Protein AF-A0A7S2MGX5-F1 (afdb_monomer_lite)

pLDDT: mean 75.33, std 19.99, range [26.09, 95.69]

Secondary structure (DSSP, 8-state):
-------HHHHHH-TTPPPEEHHHHHHHHHT--GGGTTTTTSEEEEEE-SSSSS-TT--EEP-TT--SSS-HHHHHSS---EEEEEESSEEEEEEEEEEEE-TTTHHHH--SEEEEEETTEEEEEE----SS--B---EE-------BSEEEEE-SS---EEEEEEEEEEEE-

Structure (mmCIF, N/CA/C/O backbone):
data_AF-A0A7S2MGX5-F1
#
_entry.id   AF-A0A7S2MGX5-F1
#
loop_
_atom_site.group_PDB
_atom_site.id
_atom_site.type_symbol
_atom_site.label_atom_id
_atom_site.label_alt_id
_atom_site.label_comp_id
_atom_site.label_asym_id
_atom_site.label_entity_id
_atom_site.label_seq_id
_atom_site.pdbx_PDB_ins_code
_atom_site.Cartn_x
_atom_site.Cartn_y
_atom_site.Cartn_z
_atom_site.occupancy
_atom_site.B_iso_or_equiv
_atom_site.auth_seq_id
_atom_site.auth_comp_id
_atom_site.auth_asym_id
_atom_site.auth_atom_id
_atom_site.pdbx_PDB_model_num
ATOM 1 N N . MET A 1 1 ? -15.499 -21.210 38.217 1.00 35.12 1 MET A N 1
ATOM 2 C CA . MET A 1 1 ? -15.704 -20.448 36.967 1.00 35.12 1 MET A CA 1
ATOM 3 C C . MET A 1 1 ? -14.587 -19.417 36.897 1.00 35.12 1 MET A C 1
ATOM 5 O O . MET A 1 1 ? -14.574 -18.511 37.717 1.00 35.12 1 MET A O 1
ATOM 9 N N . LEU A 1 2 ? -13.570 -19.640 36.056 1.00 26.09 2 LEU A N 1
ATOM 10 C CA . LEU A 1 2 ? -12.426 -18.729 35.947 1.00 26.09 2 LEU A CA 1
ATOM 11 C C . LEU A 1 2 ? -12.864 -17.497 35.151 1.00 26.09 2 LEU A C 1
ATOM 13 O O . LEU A 1 2 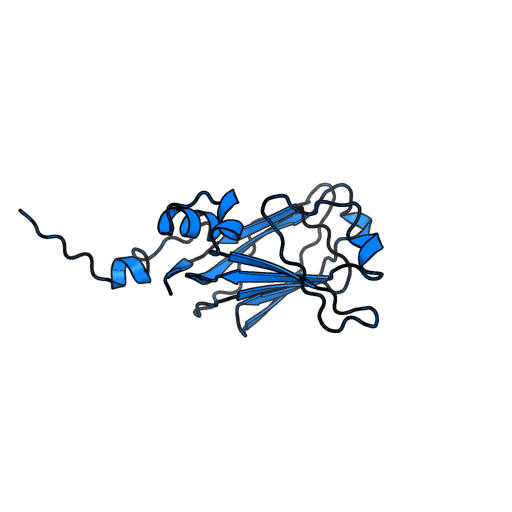? -13.103 -17.590 33.949 1.00 26.09 2 LEU A O 1
ATOM 17 N N . VAL A 1 3 ? -12.991 -16.359 35.828 1.00 30.75 3 VAL A N 1
ATOM 18 C CA . VAL A 1 3 ? -13.161 -15.061 35.173 1.00 30.75 3 VAL A CA 1
ATOM 19 C C . VAL A 1 3 ? -11.820 -14.720 34.527 1.00 30.75 3 VAL A C 1
ATOM 21 O O . VAL A 1 3 ? -10.872 -14.340 35.212 1.00 30.75 3 VAL A O 1
ATOM 24 N N . LYS A 1 4 ? -11.705 -14.931 33.212 1.00 30.80 4 LYS A N 1
ATOM 25 C CA . LYS A 1 4 ? -10.558 -14.447 32.438 1.00 30.80 4 LYS A CA 1
ATOM 26 C C . LYS A 1 4 ? -10.734 -12.945 32.234 1.00 30.80 4 LYS A C 1
ATOM 28 O O . LYS A 1 4 ? -11.590 -12.519 31.465 1.00 30.80 4 LYS A O 1
ATOM 33 N N . TYR A 1 5 ? -9.939 -12.154 32.947 1.00 37.06 5 TYR A N 1
ATOM 34 C CA . TYR A 1 5 ? -9.761 -10.738 32.649 1.00 37.06 5 TYR A CA 1
ATOM 35 C C . TYR A 1 5 ? -8.931 -10.631 31.369 1.00 37.06 5 TYR A C 1
ATOM 37 O O . TYR A 1 5 ? -7.722 -10.845 31.390 1.00 37.06 5 TYR A O 1
ATOM 45 N N . TYR A 1 6 ? -9.582 -10.333 30.247 1.00 38.62 6 TYR A N 1
ATOM 46 C CA . TYR A 1 6 ? -8.880 -9.898 29.046 1.00 38.62 6 TYR A CA 1
ATOM 47 C C . TYR A 1 6 ? -8.542 -8.426 29.251 1.00 38.62 6 TYR A C 1
ATOM 49 O O . TYR A 1 6 ? -9.394 -7.553 29.082 1.00 38.62 6 TYR A O 1
ATOM 57 N N . GLY A 1 7 ? -7.325 -8.161 29.725 1.00 37.16 7 GLY A N 1
ATOM 58 C CA . GLY A 1 7 ? -6.818 -6.800 29.817 1.00 37.16 7 GLY A CA 1
ATOM 59 C C . GLY A 1 7 ? -6.891 -6.143 28.440 1.00 37.16 7 GLY A C 1
ATOM 60 O O . GLY A 1 7 ? -6.584 -6.770 27.428 1.00 37.16 7 GLY A O 1
ATOM 61 N N . LEU A 1 8 ? -7.288 -4.873 28.399 1.00 39.25 8 LEU A N 1
ATOM 62 C CA . LEU A 1 8 ? -7.272 -4.050 27.184 1.00 39.25 8 LEU A CA 1
ATOM 63 C C . LEU A 1 8 ? -5.904 -4.098 26.472 1.00 39.25 8 LEU A C 1
ATOM 65 O O . LEU A 1 8 ? -5.839 -4.005 25.252 1.00 39.25 8 LEU A O 1
ATOM 69 N N . GLU A 1 9 ? -4.821 -4.339 27.213 1.00 40.31 9 GLU A N 1
ATOM 70 C CA . GLU A 1 9 ? -3.470 -4.556 26.686 1.00 40.31 9 GLU A CA 1
ATOM 71 C C . GLU A 1 9 ? -3.359 -5.772 25.749 1.00 40.31 9 GLU A C 1
ATOM 73 O O . GLU A 1 9 ? -2.665 -5.698 24.738 1.00 40.31 9 GLU A O 1
ATOM 78 N N . THR A 1 10 ? -4.088 -6.863 26.000 1.00 43.50 10 THR A N 1
ATOM 79 C CA . THR A 1 10 ? -4.092 -8.052 25.127 1.00 43.50 10 THR A CA 1
ATOM 80 C C . THR A 1 10 ? -4.749 -7.753 23.772 1.00 43.50 10 THR A C 1
ATOM 82 O O . THR A 1 10 ? -4.353 -8.308 22.749 1.00 43.50 10 THR A O 1
ATOM 85 N N . PHE A 1 11 ? -5.711 -6.823 23.747 1.00 41.91 11 PHE A N 1
ATOM 86 C CA . PHE A 1 11 ? -6.368 -6.352 22.523 1.00 41.91 11 PHE A CA 1
ATOM 87 C C . PHE A 1 11 ? -5.592 -5.237 21.810 1.00 41.91 11 PHE A C 1
ATOM 89 O O . PHE A 1 11 ? -5.582 -5.202 20.582 1.00 41.91 11 PHE A O 1
ATOM 96 N N . MET A 1 12 ? -4.932 -4.343 22.554 1.00 42.22 12 MET A N 1
ATOM 97 C CA . MET A 1 12 ? -4.180 -3.224 21.976 1.00 42.22 12 MET A CA 1
ATOM 98 C C . MET A 1 12 ? -2.821 -3.643 21.410 1.00 42.22 12 MET A C 1
ATOM 100 O O . MET A 1 12 ? -2.388 -3.083 20.406 1.00 42.22 12 MET A O 1
ATOM 104 N N . TYR A 1 13 ? -2.153 -4.629 22.014 1.00 46.66 13 TYR A N 1
ATOM 105 C CA . TYR A 1 13 ? -0.804 -5.024 21.601 1.00 46.66 13 TYR A CA 1
ATOM 106 C C . TYR A 1 13 ? -0.745 -6.312 20.774 1.00 46.66 13 TYR A C 1
ATOM 108 O O . TYR A 1 13 ? 0.275 -6.544 20.123 1.00 46.66 13 TYR A O 1
ATOM 116 N N . GLY A 1 14 ? -1.822 -7.114 20.753 1.00 41.78 14 GLY A N 1
ATOM 117 C CA . GLY A 1 14 ? -1.804 -8.486 20.240 1.00 41.78 14 GLY A CA 1
ATOM 118 C C . GLY A 1 14 ? -0.846 -9.360 21.057 1.00 41.78 14 GLY A C 1
ATOM 119 O O . GLY A 1 14 ? 0.250 -8.926 21.395 1.00 41.78 14 GLY A O 1
ATOM 120 N N . ASP A 1 15 ? -1.248 -10.584 21.406 1.00 44.06 15 ASP A N 1
ATOM 121 C CA . ASP A 1 15 ? -0.422 -11.564 22.135 1.00 44.06 15 ASP A CA 1
ATOM 122 C C . ASP A 1 15 ? 1.014 -11.618 21.602 1.00 44.06 15 ASP A C 1
ATOM 124 O O . ASP A 1 15 ? 1.265 -12.316 20.627 1.00 44.06 15 ASP A O 1
ATOM 128 N N . VAL A 1 16 ? 1.952 -10.865 22.191 1.00 53.34 16 VAL A N 1
ATOM 129 C CA . VAL A 1 16 ? 3.380 -10.881 21.822 1.00 53.34 16 VAL A CA 1
ATOM 130 C C . VAL A 1 16 ? 3.566 -10.946 20.281 1.00 53.34 16 VAL A C 1
ATOM 132 O O . VAL A 1 16 ? 4.361 -11.728 19.765 1.00 53.34 16 VAL A O 1
ATOM 135 N N . GLY A 1 17 ? 2.735 -10.170 19.561 1.00 53.69 17 GLY A N 1
ATOM 136 C CA . GLY A 1 17 ? 2.134 -10.553 18.273 1.00 53.69 17 GLY A CA 1
ATOM 137 C C . GLY A 1 17 ? 3.089 -11.083 17.210 1.00 53.69 17 GLY A C 1
ATOM 138 O O . GLY A 1 17 ? 4.023 -10.382 16.805 1.00 53.69 17 GLY A O 1
ATOM 139 N N . GLN A 1 18 ? 2.809 -12.292 16.709 1.00 62.41 18 GLN A N 1
ATOM 140 C CA . GLN A 1 18 ? 3.394 -12.762 15.455 1.00 62.41 18 GLN A CA 1
ATOM 141 C C . GLN A 1 18 ? 3.045 -11.768 14.340 1.00 62.41 18 GLN A C 1
ATOM 143 O O . GLN A 1 18 ? 1.897 -11.344 14.203 1.00 62.41 18 GLN A O 1
ATOM 148 N N . SER A 1 19 ? 4.064 -11.370 13.580 1.00 72.44 19 SER A N 1
ATOM 149 C CA . SER A 1 19 ? 3.911 -10.536 12.388 1.00 72.44 19 SER A CA 1
ATOM 150 C C . SER A 1 19 ? 3.000 -11.241 11.386 1.00 72.44 19 SER A C 1
ATOM 152 O O . SER A 1 19 ? 3.190 -12.430 11.123 1.00 72.44 19 SER A O 1
ATOM 154 N N . GLY A 1 20 ? 2.025 -10.528 10.828 1.00 85.81 20 GLY A N 1
ATOM 155 C CA . GLY A 1 20 ? 1.068 -11.089 9.874 1.00 85.81 20 GLY A CA 1
ATOM 156 C C . GLY A 1 20 ? 0.583 -10.051 8.873 1.00 85.81 20 GLY A C 1
ATOM 157 O O . GLY A 1 20 ? 0.968 -8.884 8.950 1.00 85.81 20 GLY A O 1
ATOM 158 N N . ASN A 1 21 ? -0.255 -10.469 7.925 1.00 90.88 21 ASN A N 1
ATOM 159 C CA . ASN A 1 21 ? -0.839 -9.556 6.948 1.00 90.88 21 ASN A CA 1
ATOM 160 C C . ASN A 1 21 ? -1.732 -8.522 7.660 1.00 90.88 21 ASN A C 1
ATOM 162 O O . ASN A 1 21 ? -2.744 -8.859 8.275 1.00 90.88 21 ASN A O 1
ATOM 166 N N . ILE A 1 22 ? -1.358 -7.246 7.570 1.00 93.19 22 ILE A N 1
ATOM 167 C CA . ILE A 1 22 ? -2.028 -6.127 8.242 1.00 93.19 22 ILE A CA 1
ATOM 168 C C . ILE A 1 22 ? -3.491 -6.007 7.807 1.00 93.19 22 ILE A C 1
ATOM 170 O O . ILE A 1 22 ? -4.355 -5.745 8.642 1.00 93.19 22 ILE A O 1
ATOM 174 N N . PHE A 1 23 ? -3.796 -6.211 6.524 1.00 91.12 23 PHE A N 1
ATOM 175 C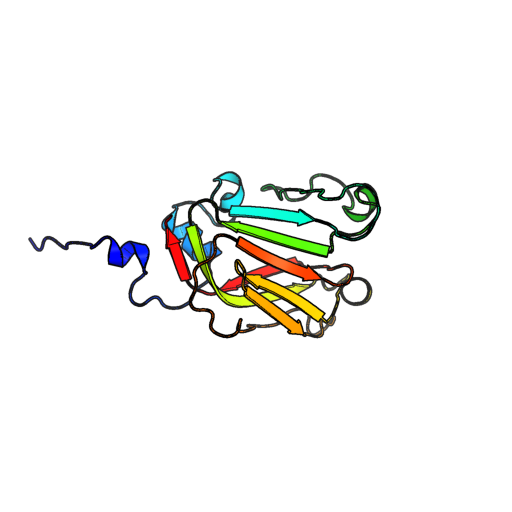 CA . PHE A 1 23 ? -5.167 -6.091 6.026 1.00 91.12 23 PHE A CA 1
ATOM 176 C C . PHE A 1 23 ? -6.045 -7.250 6.493 1.00 91.12 23 PHE A C 1
ATOM 178 O O . PHE A 1 23 ? -7.190 -7.024 6.875 1.00 91.12 23 PHE A O 1
ATOM 185 N N . GLU A 1 24 ? -5.507 -8.468 6.516 1.00 90.06 24 GLU A N 1
ATOM 186 C CA . GLU A 1 24 ? -6.190 -9.632 7.086 1.00 90.06 24 GLU A CA 1
ATOM 187 C C . GLU A 1 24 ? -6.455 -9.422 8.581 1.00 90.06 24 GLU A C 1
ATOM 189 O O . GLU A 1 24 ? -7.585 -9.566 9.044 1.00 90.06 24 GLU A O 1
ATOM 194 N N . ARG A 1 25 ? -5.457 -8.936 9.327 1.00 90.56 25 ARG A N 1
ATOM 195 C CA . ARG A 1 25 ? -5.619 -8.659 10.754 1.00 90.56 25 ARG A CA 1
ATOM 196 C C . ARG A 1 25 ? -6.667 -7.581 11.033 1.00 90.56 25 ARG A C 1
ATOM 198 O O . ARG A 1 25 ? -7.458 -7.718 11.962 1.00 90.56 25 ARG A O 1
ATOM 205 N N . ILE A 1 26 ? -6.704 -6.510 10.241 1.00 91.19 26 ILE A N 1
ATOM 206 C CA . ILE A 1 26 ? -7.748 -5.478 10.351 1.00 91.19 26 ILE A CA 1
ATOM 207 C C . ILE A 1 26 ? -9.128 -6.071 10.030 1.00 91.19 26 ILE A C 1
ATOM 209 O O . ILE A 1 26 ? -10.106 -5.729 10.698 1.00 91.19 26 ILE A O 1
ATOM 213 N N . ALA A 1 27 ? -9.224 -6.949 9.030 1.00 89.31 27 ALA A N 1
ATOM 214 C CA . ALA A 1 27 ? -10.465 -7.632 8.677 1.00 89.31 27 ALA A CA 1
ATOM 215 C C . ALA A 1 27 ? -11.002 -8.477 9.841 1.00 89.31 27 ALA A C 1
ATOM 217 O O . ALA A 1 27 ? -12.166 -8.336 10.215 1.00 89.31 27 ALA A O 1
ATOM 218 N N . GLU A 1 28 ? -10.138 -9.267 10.480 1.00 88.94 28 GLU A N 1
ATOM 219 C CA . GLU A 1 28 ? -10.474 -10.038 11.682 1.00 88.94 28 GLU A CA 1
ATOM 220 C C . GLU A 1 28 ? -10.954 -9.142 12.830 1.00 88.94 28 GLU A C 1
ATOM 222 O O . GLU A 1 28 ? -12.024 -9.372 13.390 1.00 88.94 28 GLU A O 1
ATOM 227 N N . LEU A 1 29 ? -10.180 -8.103 13.168 1.00 87.06 29 LEU A N 1
ATOM 228 C CA . LEU A 1 29 ? -10.471 -7.213 14.298 1.00 87.06 29 LEU A CA 1
ATOM 229 C C . LEU A 1 29 ? -11.764 -6.414 14.103 1.00 87.06 29 LEU A C 1
ATOM 231 O O . LEU A 1 29 ? -12.467 -6.130 15.070 1.00 87.06 29 LEU A O 1
ATOM 235 N N . SER A 1 30 ? -12.079 -6.045 12.861 1.00 88.25 30 SER A N 1
ATOM 236 C CA . SER A 1 30 ? -13.290 -5.287 12.531 1.00 88.25 30 SER A CA 1
ATOM 237 C C . SER A 1 30 ? -14.512 -6.162 12.242 1.00 88.25 30 SER A C 1
ATOM 239 O O . SER A 1 30 ? -15.621 -5.634 12.165 1.00 88.25 30 SER A O 1
ATOM 241 N N . GLY A 1 31 ? -14.334 -7.475 12.059 1.00 90.06 31 GLY A N 1
ATOM 242 C CA . GLY A 1 31 ? -15.390 -8.373 11.586 1.00 90.06 31 GLY A CA 1
ATOM 243 C C . GLY A 1 31 ? -15.848 -8.077 10.151 1.00 90.06 31 GLY A C 1
ATOM 244 O O . GLY A 1 31 ? -16.961 -8.439 9.768 1.00 90.06 31 GLY A O 1
ATOM 245 N N . VAL A 1 32 ? -15.022 -7.390 9.356 1.00 90.06 32 VAL A N 1
ATOM 246 C CA . VAL A 1 32 ? -15.322 -6.986 7.976 1.00 90.06 32 VAL A CA 1
ATOM 247 C C . VAL A 1 32 ? -14.397 -7.729 7.026 1.00 90.06 32 VAL A C 1
ATOM 249 O O . VAL A 1 32 ? -13.189 -7.708 7.206 1.00 90.06 32 VAL A O 1
ATOM 252 N N . ASN A 1 33 ? -14.936 -8.323 5.958 1.00 89.25 33 ASN A N 1
ATOM 253 C CA . ASN A 1 33 ? -14.114 -8.958 4.920 1.00 89.25 33 ASN A CA 1
ATOM 254 C C . ASN A 1 33 ? -13.040 -7.998 4.380 1.00 89.25 33 ASN A C 1
ATOM 256 O O . ASN A 1 33 ? -13.338 -6.835 4.103 1.00 89.25 33 ASN A O 1
ATOM 260 N N . GLN A 1 34 ? -11.830 -8.506 4.123 1.00 85.06 34 GLN A N 1
ATOM 261 C CA . GLN A 1 34 ? -10.694 -7.705 3.646 1.00 85.06 34 GLN A CA 1
ATOM 262 C C . GLN A 1 34 ? -11.030 -6.841 2.414 1.00 85.06 34 GLN A C 1
ATOM 264 O O . GLN A 1 34 ? -10.666 -5.668 2.349 1.00 85.06 34 GLN A O 1
ATOM 269 N N . SER A 1 35 ? -11.804 -7.379 1.467 1.00 85.69 35 SER A N 1
ATOM 270 C CA . SER A 1 35 ? -12.245 -6.662 0.260 1.00 85.69 35 SER A CA 1
ATOM 271 C C . SER A 1 35 ? -13.197 -5.488 0.526 1.00 85.69 35 SER A C 1
ATOM 273 O O . SER A 1 35 ? -13.389 -4.641 -0.341 1.00 85.69 35 SER A O 1
ATOM 275 N N . LYS A 1 36 ? -13.796 -5.413 1.719 1.00 87.44 36 LYS A N 1
ATOM 276 C CA . LYS A 1 36 ? -14.749 -4.371 2.131 1.00 87.44 36 LYS A CA 1
ATOM 277 C C . LYS A 1 36 ? -14.153 -3.344 3.094 1.00 87.44 36 LYS A C 1
ATOM 279 O O . LYS A 1 36 ? -14.866 -2.429 3.509 1.00 87.44 36 LYS A O 1
ATOM 284 N N . LEU A 1 37 ? -12.866 -3.447 3.435 1.00 86.75 37 LEU A N 1
ATOM 285 C CA . LEU A 1 37 ? -12.222 -2.548 4.400 1.00 86.75 37 LEU A CA 1
ATOM 286 C C . LEU A 1 37 ? -12.298 -1.071 3.993 1.00 86.75 37 LEU A C 1
ATOM 288 O O . LEU A 1 37 ? -12.455 -0.211 4.858 1.00 86.75 37 LEU A O 1
ATOM 292 N N . GLN A 1 38 ? -12.232 -0.773 2.693 1.00 85.50 38 GLN A N 1
ATOM 293 C CA . GLN A 1 38 ? -12.370 0.595 2.186 1.00 85.50 38 GLN A CA 1
ATOM 294 C C . GLN A 1 38 ? -13.786 1.142 2.412 1.00 85.50 38 GLN A C 1
ATOM 296 O O . GLN A 1 38 ? -13.961 2.209 2.992 1.00 85.50 38 GLN A O 1
ATOM 301 N N . THR A 1 39 ? -14.813 0.378 2.026 1.00 85.81 39 THR A N 1
ATOM 302 C CA . THR A 1 39 ? -16.223 0.778 2.192 1.00 85.81 39 THR A CA 1
ATOM 303 C C . THR A 1 39 ? -16.676 0.837 3.642 1.00 85.81 39 THR A C 1
ATOM 305 O O . THR A 1 39 ? -17.599 1.573 3.964 1.00 85.81 39 THR A O 1
ATOM 308 N N . ALA A 1 40 ? -16.039 0.064 4.522 1.00 86.31 40 ALA A N 1
ATOM 309 C CA . ALA A 1 40 ? -16.312 0.081 5.954 1.00 86.31 40 ALA A CA 1
ATOM 310 C C . ALA A 1 40 ? -15.526 1.172 6.699 1.00 86.31 40 ALA A C 1
ATOM 312 O O . ALA A 1 40 ? -15.483 1.161 7.934 1.00 86.31 40 ALA A O 1
ATOM 313 N N . GLU A 1 41 ? -14.870 2.076 5.962 1.00 89.12 41 GLU A N 1
ATOM 314 C CA . GLU A 1 41 ? -14.057 3.166 6.500 1.00 89.12 41 GLU A CA 1
ATOM 315 C C . GLU A 1 41 ? -12.984 2.663 7.479 1.00 89.12 41 GLU A C 1
ATOM 317 O O . GLU A 1 41 ? -12.694 3.299 8.489 1.00 89.12 41 GLU A O 1
ATOM 322 N N . ALA A 1 42 ? -12.414 1.481 7.226 1.00 88.81 42 ALA A N 1
ATOM 323 C CA . ALA A 1 42 ? -11.284 0.963 7.995 1.00 88.81 42 ALA A CA 1
ATOM 324 C C . ALA A 1 42 ? -9.952 1.438 7.401 1.00 88.81 42 ALA A C 1
ATOM 326 O O . ALA A 1 42 ? -9.011 1.728 8.145 1.00 88.81 42 ALA A O 1
ATOM 327 N N . VAL A 1 43 ? -9.894 1.564 6.072 1.00 88.88 43 VAL A N 1
ATOM 328 C CA . VAL A 1 43 ? -8.746 2.088 5.323 1.00 88.88 43 VAL A CA 1
ATOM 329 C C . VAL A 1 43 ? -9.209 3.039 4.221 1.00 88.88 43 VAL A C 1
ATOM 331 O O . VAL A 1 43 ? -10.325 2.927 3.720 1.00 88.88 43 VAL A O 1
ATOM 334 N N . ARG A 1 44 ? -8.338 3.955 3.805 1.00 86.69 44 ARG A N 1
ATOM 335 C CA . ARG A 1 44 ? -8.515 4.818 2.635 1.00 86.69 44 ARG A CA 1
ATOM 336 C C . ARG A 1 44 ? -7.236 4.776 1.808 1.00 86.69 44 ARG A C 1
ATOM 338 O O . ARG A 1 44 ? -6.177 5.118 2.324 1.00 86.69 44 ARG A O 1
ATOM 345 N N . ILE A 1 45 ? -7.337 4.360 0.549 1.00 83.06 45 ILE A N 1
ATOM 346 C CA . ILE A 1 45 ? -6.206 4.345 -0.388 1.00 83.06 45 ILE A CA 1
ATOM 347 C C . ILE A 1 45 ? -6.327 5.560 -1.295 1.00 83.06 45 ILE A C 1
ATOM 349 O O . ILE A 1 45 ? -7.388 5.769 -1.871 1.00 83.06 45 ILE A O 1
ATOM 353 N N . ILE A 1 46 ? -5.263 6.347 -1.390 1.00 79.81 46 ILE A N 1
ATOM 354 C CA . ILE A 1 46 ? -5.184 7.596 -2.142 1.00 79.81 46 ILE A CA 1
ATOM 355 C C . ILE A 1 46 ? -4.092 7.446 -3.197 1.00 79.81 46 ILE A C 1
ATOM 357 O O . ILE A 1 46 ? -2.970 7.058 -2.860 1.00 79.81 46 ILE A O 1
ATOM 361 N N . LEU A 1 47 ? -4.406 7.780 -4.447 1.00 73.56 47 LEU A N 1
ATOM 362 C CA . LEU A 1 47 ? -3.412 7.983 -5.502 1.00 73.56 47 LEU A CA 1
ATOM 363 C C . LEU A 1 47 ? -3.222 9.479 -5.756 1.00 73.56 47 LEU A C 1
ATOM 365 O O . LEU A 1 47 ? -4.198 10.230 -5.769 1.00 73.56 47 LEU A O 1
ATOM 369 N N . SER A 1 48 ? -1.975 9.904 -5.964 1.00 70.06 48 SER A N 1
ATOM 370 C CA . SER A 1 48 ? -1.644 11.285 -6.331 1.00 70.06 48 SER A CA 1
ATOM 371 C C . SER A 1 48 ? -0.436 11.362 -7.275 1.00 70.06 48 SER A C 1
ATOM 373 O O . SER A 1 48 ? 0.366 10.427 -7.377 1.00 70.06 48 SER A O 1
ATOM 375 N N . SER A 1 49 ? -0.317 12.477 -8.003 1.00 66.56 49 SER A N 1
ATOM 376 C CA . SER A 1 49 ? 0.825 12.796 -8.871 1.00 66.56 49 SER A CA 1
ATOM 377 C C . SER A 1 49 ? 1.514 14.068 -8.381 1.00 66.56 49 SER A C 1
ATOM 379 O O . SER A 1 49 ? 0.843 15.049 -8.066 1.00 66.56 49 SER A O 1
ATOM 381 N N . THR A 1 50 ? 2.848 14.071 -8.332 1.00 58.47 50 THR A N 1
ATOM 382 C CA . THR A 1 50 ? 3.647 15.271 -8.019 1.00 58.47 50 THR A CA 1
ATOM 383 C C . THR A 1 50 ? 4.210 15.980 -9.256 1.00 58.47 50 THR A C 1
ATOM 385 O O . THR A 1 50 ? 4.999 16.912 -9.110 1.00 58.47 50 THR A O 1
ATOM 388 N N . GLY A 1 51 ? 3.825 15.589 -10.479 1.00 43.84 51 GLY A N 1
ATOM 389 C CA . GLY A 1 51 ? 4.533 16.022 -11.689 1.00 43.84 51 GLY A CA 1
ATOM 390 C C . GLY A 1 51 ? 3.657 16.357 -12.890 1.00 43.84 51 GLY A C 1
ATOM 391 O O . GLY A 1 51 ? 3.632 15.589 -13.836 1.00 43.84 51 GLY A O 1
ATOM 392 N N . GLY A 1 52 ? 3.030 17.538 -12.903 1.00 35.78 52 GLY A N 1
ATOM 393 C CA . GLY A 1 52 ? 2.397 18.117 -14.099 1.00 35.78 52 GLY A CA 1
ATOM 394 C C . GLY A 1 52 ? 1.302 19.131 -13.751 1.00 35.78 52 GLY A C 1
ATOM 395 O O . GLY A 1 52 ? 0.237 18.769 -13.276 1.00 35.78 52 GLY A O 1
ATOM 396 N N . VAL A 1 53 ? 1.580 20.420 -13.932 1.00 41.31 53 VAL A N 1
ATOM 397 C CA . VAL A 1 53 ? 0.725 21.569 -13.559 1.00 41.31 53 VAL A CA 1
ATOM 398 C C . VAL A 1 53 ? -0.667 21.533 -14.244 1.00 41.31 53 VAL A C 1
ATOM 400 O O . VAL A 1 53 ? -0.695 21.233 -15.435 1.00 41.31 53 VAL A O 1
ATOM 403 N N . PRO A 1 54 ? -1.796 21.946 -13.602 1.00 47.31 54 PRO A N 1
ATOM 404 C CA . PRO A 1 54 ? -2.003 22.372 -12.217 1.00 47.31 54 PRO A CA 1
ATOM 405 C C . PRO A 1 54 ? -3.111 21.550 -11.521 1.00 47.31 54 PRO A C 1
ATOM 407 O O . PRO A 1 54 ? -4.283 21.921 -11.536 1.00 47.31 54 PRO A O 1
ATOM 410 N N . ALA A 1 55 ? -2.755 20.497 -10.801 1.00 39.72 55 ALA A N 1
ATOM 411 C CA . ALA A 1 55 ? -3.523 20.127 -9.616 1.00 39.72 55 ALA A CA 1
ATOM 412 C C . ALA A 1 55 ? -2.512 19.785 -8.521 1.00 39.72 55 ALA A C 1
ATOM 414 O O . ALA A 1 55 ? -2.001 18.671 -8.499 1.00 39.72 55 ALA A O 1
ATOM 415 N N . PRO A 1 56 ? -2.153 20.745 -7.646 1.00 46.53 56 PRO A N 1
ATOM 416 C CA . PRO A 1 56 ? -1.087 20.550 -6.666 1.00 46.53 56 PRO A CA 1
ATOM 417 C C . PRO A 1 56 ? -1.359 19.408 -5.682 1.00 46.53 56 PRO A C 1
ATOM 419 O O . PRO A 1 56 ? -0.412 18.956 -5.062 1.00 46.53 56 PRO A O 1
ATOM 422 N N . ASN A 1 57 ? -2.606 18.934 -5.562 1.00 49.88 57 ASN A N 1
ATOM 423 C CA . ASN A 1 57 ? -2.993 17.740 -4.810 1.00 49.88 57 ASN A CA 1
ATOM 424 C C . ASN A 1 57 ? -4.310 17.184 -5.387 1.00 49.88 57 ASN A C 1
ATOM 426 O O . ASN A 1 57 ? -5.386 17.496 -4.877 1.00 49.88 57 ASN A O 1
ATOM 430 N N . HIS A 1 58 ? -4.264 16.421 -6.484 1.00 47.72 58 HIS A N 1
ATOM 431 C CA . HIS A 1 58 ? -5.416 15.593 -6.856 1.00 47.72 58 HIS A CA 1
ATOM 432 C C . HIS A 1 58 ? -5.351 14.295 -6.044 1.00 47.72 58 HIS A C 1
ATOM 434 O O . HIS A 1 58 ? -4.415 13.513 -6.208 1.00 47.72 58 HIS A O 1
ATOM 440 N N . GLU A 1 59 ? -6.303 14.119 -5.127 1.00 53.34 59 GLU A N 1
ATOM 441 C CA . GLU A 1 59 ? -6.467 12.907 -4.325 1.00 53.34 59 GLU A CA 1
ATOM 442 C C . GLU A 1 59 ? -7.633 12.098 -4.898 1.00 53.34 59 GLU A C 1
ATOM 444 O O . GLU A 1 59 ? -8.787 12.508 -4.768 1.00 53.34 59 GLU A O 1
ATOM 449 N N . GLU A 1 60 ? -7.353 10.941 -5.496 1.00 54.84 60 GLU A N 1
ATOM 450 C CA . GLU A 1 60 ? -8.409 9.984 -5.836 1.00 54.84 60 GLU A CA 1
ATOM 451 C C . GLU A 1 60 ? -8.410 8.836 -4.829 1.00 54.84 60 GLU A C 1
ATOM 453 O O . GLU A 1 60 ? -7.387 8.186 -4.596 1.00 54.84 60 GLU A O 1
ATOM 458 N N . VAL A 1 61 ? -9.566 8.615 -4.197 1.00 54.88 61 VAL A N 1
ATOM 459 C CA . VAL A 1 61 ? -9.761 7.514 -3.255 1.00 54.88 61 VAL A CA 1
ATOM 460 C C . VAL A 1 61 ? -10.227 6.285 -4.022 1.00 54.88 61 VAL A C 1
ATOM 462 O O . VAL A 1 61 ? -11.310 6.306 -4.605 1.00 54.88 61 VAL A O 1
ATOM 465 N N . LEU A 1 62 ? -9.452 5.198 -3.978 1.00 55.25 62 LEU A N 1
ATOM 466 C CA . LEU A 1 62 ? -9.895 3.925 -4.549 1.00 55.25 62 LEU A CA 1
ATOM 467 C C . LEU A 1 62 ? -11.153 3.452 -3.808 1.00 55.25 62 LEU A C 1
ATOM 469 O O . LEU A 1 62 ? -11.149 3.341 -2.581 1.00 55.25 62 LEU A O 1
ATOM 473 N N . GLY A 1 63 ? -12.230 3.220 -4.560 1.00 47.47 63 GLY A N 1
ATOM 474 C CA . GLY A 1 63 ? -13.453 2.581 -4.084 1.00 47.47 63 GLY A CA 1
ATOM 475 C C . GLY A 1 63 ? -13.444 1.057 -4.299 1.00 47.47 63 GLY A C 1
ATOM 476 O O . GLY A 1 63 ? -12.558 0.526 -4.971 1.00 47.47 63 GLY A O 1
ATOM 477 N N . PRO A 1 64 ? -14.467 0.337 -3.796 1.00 39.44 64 PRO A N 1
ATOM 478 C CA . PRO A 1 64 ? -14.558 -1.133 -3.836 1.00 39.44 64 PRO A CA 1
ATOM 479 C C . PRO A 1 64 ? -14.531 -1.741 -5.243 1.00 39.44 64 PRO A C 1
ATOM 481 O O . PRO A 1 64 ? -14.205 -2.913 -5.402 1.00 39.44 64 PRO A O 1
ATOM 484 N N . THR A 1 65 ? -14.904 -0.975 -6.262 1.00 40.00 65 THR A N 1
ATOM 485 C CA . THR A 1 65 ? -14.983 -1.428 -7.650 1.00 40.00 65 THR A CA 1
ATOM 486 C C . THR A 1 65 ? -13.733 -1.128 -8.475 1.00 40.00 65 THR A C 1
ATOM 488 O O . THR A 1 65 ? -13.713 -1.453 -9.661 1.00 40.00 65 THR A O 1
ATOM 491 N N . GLY A 1 66 ? -12.689 -0.536 -7.882 1.00 48.69 66 GLY A N 1
ATOM 492 C CA . GLY A 1 66 ? -11.602 0.048 -8.668 1.00 48.69 66 GLY A CA 1
ATOM 493 C C . GLY A 1 66 ? -12.131 1.091 -9.664 1.00 48.69 66 GLY A C 1
ATOM 494 O O . GLY A 1 66 ? -13.312 1.444 -9.656 1.00 48.69 66 GLY A O 1
ATOM 495 N N . PHE A 1 67 ? -11.252 1.619 -10.511 1.00 44.53 67 PHE A N 1
ATOM 496 C CA . PHE A 1 67 ? -11.605 2.654 -11.486 1.00 44.53 67 PHE A CA 1
ATOM 497 C C . PHE A 1 67 ? -12.778 2.222 -12.369 1.00 44.53 67 PHE A C 1
ATOM 499 O O . PHE A 1 67 ? -12.709 1.204 -13.056 1.00 44.53 67 PHE A O 1
ATOM 506 N N . HIS A 1 68 ? -13.862 3.000 -12.349 1.00 40.94 68 HIS A N 1
ATOM 507 C CA . HIS A 1 68 ? -15.037 2.738 -13.180 1.00 40.94 68 HIS A CA 1
ATOM 508 C C . HIS A 1 68 ? -14.864 3.166 -14.640 1.00 40.94 68 HIS A C 1
ATOM 510 O O . HIS A 1 68 ? -15.642 2.716 -15.476 1.00 40.94 68 HIS A O 1
ATOM 516 N N . GLU A 1 69 ? -13.836 3.945 -14.992 1.00 39.28 69 GLU A N 1
ATOM 517 C CA . GLU A 1 69 ? -13.647 4.401 -16.370 1.00 39.28 69 GLU A CA 1
ATOM 518 C C . GLU A 1 69 ? -12.179 4.432 -16.823 1.00 39.28 69 GLU A C 1
ATOM 520 O O . GLU A 1 69 ? -11.237 4.479 -16.036 1.00 39.28 69 GLU A O 1
ATOM 525 N N . ARG A 1 70 ? -12.034 4.306 -18.146 1.00 43.31 70 ARG A N 1
ATOM 526 C CA . ARG A 1 70 ? -10.826 4.034 -18.934 1.00 43.31 70 ARG A CA 1
ATOM 527 C C . ARG A 1 70 ? -9.636 4.924 -18.568 1.00 43.31 70 ARG A C 1
ATOM 529 O O . ARG A 1 70 ? -9.738 6.140 -18.640 1.00 43.31 70 ARG A O 1
ATOM 536 N N . SER A 1 71 ? -8.494 4.275 -18.332 1.00 46.53 71 SER A N 1
ATOM 537 C CA . SER A 1 71 ? -7.145 4.850 -18.320 1.00 46.53 71 SER A CA 1
ATOM 538 C C . SER A 1 71 ? -7.011 6.126 -17.486 1.00 46.53 71 SER A C 1
ATOM 540 O O . SER A 1 71 ? -7.060 7.228 -18.023 1.00 46.53 71 SER A O 1
ATOM 542 N N . LEU A 1 72 ? -6.713 5.961 -16.192 1.00 47.66 72 LEU A N 1
ATOM 543 C CA . LEU A 1 72 ? -6.072 6.975 -15.334 1.00 47.66 72 LEU A CA 1
ATOM 544 C C . LEU A 1 72 ? -5.043 7.845 -16.090 1.00 47.66 72 LEU A C 1
ATOM 546 O O . LEU A 1 72 ? -4.918 9.035 -15.863 1.00 47.66 72 LEU A O 1
ATOM 550 N N . GLU A 1 73 ? -4.330 7.260 -17.044 1.00 46.72 73 GLU A N 1
ATOM 551 C CA . GLU A 1 73 ? -3.356 7.926 -17.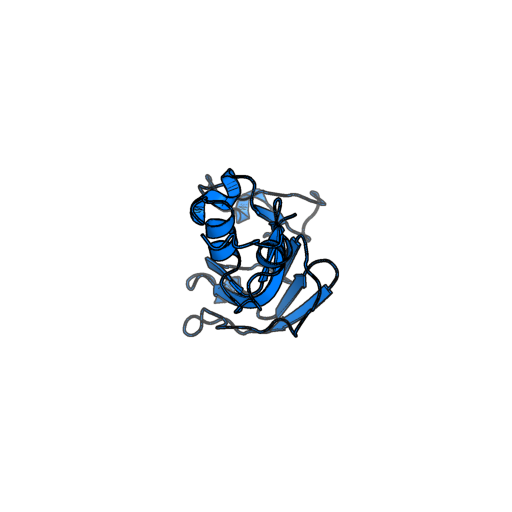914 1.00 46.72 73 GLU A CA 1
ATOM 552 C C . GLU A 1 73 ? -3.942 9.119 -18.700 1.00 46.72 73 GLU A C 1
ATOM 554 O O . GLU A 1 73 ? -3.273 10.135 -18.871 1.00 46.72 73 GLU A O 1
ATOM 559 N N . ASN A 1 74 ? -5.206 9.035 -19.133 1.00 43.50 74 ASN A N 1
ATOM 560 C CA . ASN A 1 74 ? -5.865 10.059 -19.950 1.00 43.50 74 ASN A CA 1
ATOM 561 C C . ASN A 1 74 ? -6.493 11.187 -19.121 1.00 43.50 74 ASN A C 1
ATOM 563 O O . ASN A 1 74 ? -6.590 12.311 -19.609 1.00 43.50 74 ASN A O 1
ATOM 567 N N . SER A 1 75 ? -6.920 10.908 -17.886 1.00 46.84 75 SER A N 1
ATOM 568 C CA . SER A 1 75 ? -7.572 11.912 -17.030 1.00 46.84 75 SER A CA 1
ATOM 569 C C . SER A 1 75 ? -6.574 12.823 -16.312 1.00 46.84 75 SER A C 1
ATOM 571 O O . SER A 1 75 ? -6.958 13.889 -15.836 1.00 46.84 75 SER A O 1
ATOM 573 N N . TYR A 1 76 ? -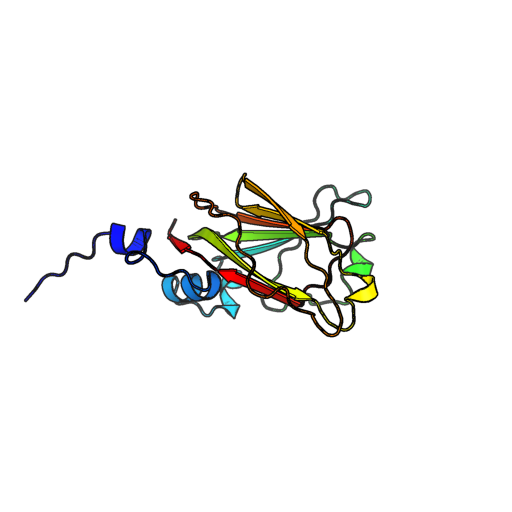5.301 12.423 -16.232 1.00 48.38 76 TYR A N 1
ATOM 574 C CA . TYR A 1 76 ? -4.333 13.061 -15.342 1.00 48.38 76 TYR A CA 1
ATOM 575 C C . TYR A 1 76 ? -3.270 13.913 -16.042 1.00 48.38 76 TYR A C 1
ATOM 577 O O . TYR A 1 76 ? -2.596 14.689 -15.369 1.00 48.38 76 TYR A O 1
ATOM 585 N N . GLY A 1 77 ? -3.061 13.778 -17.357 1.00 45.97 77 GLY A N 1
ATOM 586 C CA . GLY A 1 77 ? -1.977 14.464 -18.088 1.00 45.97 77 GLY A CA 1
ATOM 587 C C . GLY A 1 77 ? -0.546 14.089 -17.644 1.00 45.97 77 GLY A C 1
ATOM 588 O O . GLY A 1 77 ? 0.403 14.316 -18.390 1.00 45.97 77 GLY A O 1
ATOM 589 N N . ALA A 1 78 ? -0.405 13.485 -16.461 1.00 55.88 78 ALA A N 1
ATOM 590 C CA . ALA A 1 78 ? 0.779 12.939 -15.826 1.00 55.88 78 ALA A CA 1
ATOM 591 C C . ALA A 1 78 ? 0.376 11.738 -14.956 1.00 55.88 78 ALA A C 1
ATOM 593 O O . ALA A 1 78 ? -0.596 11.803 -14.208 1.00 55.88 78 ALA A O 1
ATOM 594 N N . HIS A 1 79 ? 1.110 10.633 -15.025 1.00 63.91 79 HIS A N 1
ATOM 595 C CA . HIS A 1 79 ? 0.766 9.424 -14.279 1.00 63.91 79 HIS A CA 1
ATOM 596 C C . HIS A 1 79 ? 0.836 9.658 -12.752 1.00 63.91 79 HIS A C 1
ATOM 598 O O . HIS A 1 79 ? 1.692 10.421 -12.278 1.00 63.91 79 HIS A O 1
ATOM 604 N N . PRO A 1 80 ? -0.047 9.028 -11.948 1.00 70.31 80 PRO A N 1
ATOM 605 C CA . PRO A 1 80 ? 0.119 9.012 -10.501 1.00 70.31 80 PRO A CA 1
ATOM 606 C C . PRO A 1 80 ? 1.451 8.345 -10.167 1.00 70.31 80 PRO A C 1
ATOM 608 O O . PRO A 1 80 ? 1.797 7.301 -10.715 1.00 70.31 80 PRO A O 1
ATOM 611 N N . ASN A 1 81 ? 2.200 8.957 -9.261 1.00 79.50 81 ASN A N 1
ATOM 612 C CA . ASN A 1 81 ? 3.511 8.472 -8.841 1.00 79.50 81 ASN A CA 1
ATOM 613 C C . ASN A 1 81 ? 3.585 8.257 -7.327 1.00 79.50 81 ASN A C 1
ATOM 615 O O . ASN A 1 81 ? 4.619 7.849 -6.809 1.00 79.50 81 ASN A O 1
ATOM 619 N N . THR A 1 82 ? 2.493 8.526 -6.610 1.00 83.94 82 THR A N 1
ATOM 620 C CA . THR A 1 82 ? 2.396 8.329 -5.170 1.00 83.94 82 THR A CA 1
ATOM 621 C C . THR A 1 82 ? 1.160 7.507 -4.824 1.00 83.94 82 THR A C 1
ATOM 623 O O . THR A 1 82 ? 0.068 7.744 -5.341 1.00 83.94 82 THR A O 1
ATOM 626 N N . ILE A 1 83 ? 1.337 6.551 -3.915 1.00 86.69 83 ILE A N 1
ATOM 627 C CA . ILE A 1 83 ? 0.270 5.749 -3.311 1.00 86.69 83 ILE A CA 1
ATOM 628 C C . ILE A 1 83 ? 0.315 6.008 -1.811 1.00 86.69 83 ILE A C 1
ATOM 630 O O . ILE A 1 83 ? 1.375 5.889 -1.207 1.00 86.69 83 ILE A O 1
ATOM 634 N N . THR A 1 84 ? -0.809 6.338 -1.183 1.00 90.56 84 THR A N 1
ATOM 635 C CA . THR A 1 84 ? -0.909 6.473 0.278 1.00 90.56 84 THR A CA 1
ATOM 636 C C . THR A 1 84 ? -2.054 5.621 0.801 1.00 90.56 84 THR A C 1
ATOM 638 O O . THR A 1 84 ? -3.149 5.641 0.251 1.00 90.56 84 THR A O 1
ATOM 641 N N . ILE A 1 85 ? -1.828 4.892 1.889 1.00 91.62 85 ILE A N 1
ATOM 642 C CA . ILE A 1 85 ? -2.857 4.138 2.604 1.00 91.62 85 ILE A CA 1
ATOM 643 C C . ILE A 1 85 ? -2.998 4.748 3.991 1.00 91.62 85 ILE A C 1
ATOM 645 O O . ILE A 1 85 ? -2.070 4.686 4.794 1.00 91.62 85 ILE A O 1
ATOM 649 N N . LYS A 1 86 ? -4.167 5.326 4.271 1.00 93.56 86 LYS A N 1
ATOM 650 C CA . LYS A 1 86 ? -4.561 5.830 5.590 1.00 93.56 86 LYS A CA 1
ATOM 651 C C . LYS A 1 86 ? -5.388 4.771 6.313 1.00 93.56 86 LYS A C 1
ATOM 653 O O . LYS A 1 86 ? -6.399 4.307 5.788 1.00 93.56 86 LYS A O 1
ATOM 658 N N . PHE A 1 87 ? -4.995 4.414 7.527 1.00 93.56 87 PHE A N 1
ATOM 659 C CA . PHE A 1 87 ? -5.708 3.495 8.408 1.00 93.56 87 PHE A CA 1
ATOM 660 C C . PHE A 1 87 ? -6.610 4.314 9.334 1.00 93.56 87 PHE A C 1
ATOM 662 O O . PHE A 1 87 ? -6.154 5.032 10.223 1.00 93.56 87 PHE A O 1
ATOM 669 N N . LEU A 1 88 ? -7.919 4.267 9.095 1.00 94.00 88 LEU A N 1
ATOM 670 C CA . LEU A 1 88 ? -8.867 5.195 9.722 1.00 94.00 88 LEU A CA 1
ATOM 671 C C . LEU A 1 88 ? -9.247 4.770 11.143 1.00 94.00 88 LEU A C 1
ATOM 673 O O . LEU A 1 88 ? -9.408 5.623 12.010 1.00 94.00 88 LEU A O 1
ATOM 677 N N . LYS A 1 89 ? -9.332 3.459 11.390 1.00 91.81 89 LYS A N 1
ATOM 678 C CA . LYS A 1 89 ? -9.746 2.869 12.681 1.00 91.81 89 LYS A CA 1
ATOM 679 C C . LYS A 1 89 ? -8.611 2.185 13.448 1.00 91.81 89 LYS A C 1
ATOM 681 O O . LYS A 1 89 ? -8.804 1.743 14.573 1.00 91.81 89 LYS A O 1
ATOM 686 N N . HIS A 1 90 ? -7.438 2.088 12.833 1.00 92.75 90 HIS A N 1
ATOM 687 C CA . HIS A 1 90 ? -6.294 1.363 13.374 1.00 92.75 90 HIS A CA 1
ATOM 688 C C . HIS A 1 90 ? -5.011 2.149 13.130 1.00 92.75 90 HIS A C 1
ATOM 690 O O . HIS A 1 90 ? -4.947 2.966 12.213 1.00 92.75 90 HIS A O 1
ATOM 696 N N . ARG A 1 91 ? -3.990 1.874 13.932 1.00 93.31 91 ARG A N 1
ATOM 697 C CA . ARG A 1 91 ? -2.598 2.233 13.671 1.00 93.31 91 ARG A CA 1
ATOM 698 C C . ARG A 1 91 ? -1.842 0.962 13.321 1.00 93.31 91 ARG A C 1
ATOM 700 O O . ARG A 1 91 ? -2.132 -0.103 13.871 1.00 93.31 91 ARG A O 1
ATOM 707 N N . VAL A 1 92 ? -0.865 1.062 12.432 1.00 92.69 92 VAL A N 1
ATOM 708 C CA . VAL A 1 92 ? -0.092 -0.095 11.971 1.00 92.69 92 VAL A CA 1
ATOM 709 C C . VAL A 1 92 ? 1.388 0.117 12.203 1.00 92.69 92 VAL A C 1
ATOM 711 O O . VAL A 1 92 ? 1.868 1.243 12.166 1.00 92.69 92 VAL A O 1
ATOM 714 N N . ARG A 1 93 ? 2.114 -0.967 12.430 1.00 93.00 93 ARG A N 1
ATOM 715 C CA . ARG A 1 93 ? 3.570 -0.986 12.383 1.00 93.00 93 ARG A CA 1
ATOM 716 C C . ARG A 1 93 ? 3.974 -1.955 11.292 1.00 93.00 93 ARG A C 1
ATOM 718 O O . ARG A 1 93 ? 3.822 -3.161 11.482 1.00 93.00 93 ARG A O 1
ATOM 725 N N . VAL A 1 94 ? 4.424 -1.432 10.155 1.00 92.56 94 VAL A N 1
ATOM 726 C CA . VAL A 1 94 ? 4.842 -2.256 9.015 1.00 92.56 94 VAL A CA 1
ATOM 727 C C . VAL A 1 94 ? 6.264 -2.749 9.251 1.00 92.56 94 VAL A C 1
ATOM 729 O O . VAL A 1 94 ? 7.184 -1.948 9.391 1.00 92.56 94 VAL A O 1
ATOM 732 N N . GLU A 1 95 ? 6.427 -4.067 9.278 1.00 92.31 95 GLU A N 1
ATOM 733 C CA . GLU A 1 95 ? 7.704 -4.761 9.477 1.00 92.31 95 GLU A CA 1
ATOM 734 C C . GLU A 1 95 ? 8.271 -5.273 8.147 1.00 92.31 95 GLU A C 1
ATOM 736 O O . GLU A 1 95 ? 9.481 -5.257 7.937 1.00 92.31 95 GLU A O 1
ATOM 741 N N . ALA A 1 96 ? 7.394 -5.668 7.222 1.00 92.25 96 ALA A N 1
ATOM 742 C CA . ALA A 1 96 ? 7.777 -6.062 5.875 1.00 92.25 96 ALA A CA 1
ATOM 743 C C . ALA A 1 96 ? 6.665 -5.764 4.861 1.00 92.25 96 ALA A C 1
ATOM 745 O O . ALA A 1 96 ? 5.517 -5.502 5.224 1.00 92.25 96 ALA A O 1
ATOM 746 N N . MET A 1 97 ? 6.994 -5.829 3.577 1.00 92.38 97 MET A N 1
ATOM 747 C CA . MET A 1 97 ? 6.031 -5.700 2.486 1.00 92.38 97 MET A CA 1
ATOM 748 C C . MET A 1 97 ? 6.396 -6.583 1.297 1.00 92.38 97 MET A C 1
ATOM 750 O O . MET A 1 97 ? 7.563 -6.900 1.080 1.00 92.38 97 MET A O 1
ATOM 754 N N . GLU A 1 98 ? 5.391 -6.927 0.505 1.00 91.50 98 GLU A N 1
ATOM 755 C CA . GLU A 1 98 ? 5.539 -7.543 -0.812 1.00 91.50 98 GLU A CA 1
ATOM 756 C C . GLU A 1 98 ? 4.804 -6.684 -1.830 1.00 91.50 98 GLU A C 1
ATOM 758 O O . GLU A 1 98 ? 3.691 -6.221 -1.578 1.00 91.50 98 GLU A O 1
ATOM 763 N N . MET A 1 99 ? 5.412 -6.476 -2.990 1.00 88.75 99 MET A N 1
ATOM 764 C CA . MET A 1 99 ? 4.765 -5.807 -4.109 1.00 88.75 99 MET A CA 1
ATOM 765 C C . MET A 1 99 ? 4.889 -6.657 -5.359 1.00 88.75 99 MET A C 1
ATOM 767 O O . MET A 1 99 ? 5.917 -7.293 -5.588 1.00 88.75 99 MET A O 1
ATOM 771 N N . ARG A 1 100 ? 3.855 -6.618 -6.196 1.00 85.88 100 ARG A N 1
ATOM 772 C CA . ARG A 1 100 ? 3.838 -7.261 -7.507 1.00 85.88 100 ARG A CA 1
ATOM 773 C C . ARG A 1 100 ? 3.471 -6.243 -8.569 1.00 85.88 100 ARG A C 1
ATOM 775 O O . ARG A 1 100 ? 2.465 -5.547 -8.432 1.00 85.88 100 ARG A O 1
ATOM 782 N N . ALA A 1 101 ? 4.269 -6.179 -9.623 1.00 84.00 101 ALA A N 1
ATOM 783 C CA . ALA A 1 101 ? 4.004 -5.364 -10.794 1.00 84.00 101 ALA A CA 1
ATOM 784 C C . ALA A 1 101 ? 3.242 -6.159 -11.867 1.00 84.00 101 ALA A C 1
ATOM 786 O O . ALA A 1 101 ? 3.385 -7.376 -12.005 1.00 84.00 101 ALA A O 1
ATOM 787 N N . LYS A 1 102 ? 2.440 -5.456 -12.662 1.00 82.62 102 LYS A N 1
ATOM 788 C CA . LYS A 1 102 ? 1.667 -6.007 -13.769 1.00 82.62 102 LYS A CA 1
ATOM 789 C C . LYS A 1 102 ? 2.603 -6.342 -14.925 1.00 82.62 102 LYS A C 1
ATOM 791 O O . LYS A 1 102 ? 3.098 -5.454 -15.612 1.00 82.62 102 LYS A O 1
ATOM 796 N N . VAL A 1 103 ? 2.797 -7.638 -15.174 1.00 82.50 103 VAL A N 1
ATOM 797 C CA . VAL A 1 103 ? 3.781 -8.197 -16.128 1.00 82.50 103 VAL A CA 1
ATOM 798 C C . VAL A 1 103 ? 3.783 -7.517 -17.503 1.00 82.50 103 VAL A C 1
ATOM 800 O O . VAL A 1 103 ? 4.850 -7.325 -18.090 1.00 82.50 103 VAL A O 1
ATOM 803 N N . ALA A 1 104 ? 2.603 -7.154 -18.015 1.00 79.81 104 ALA A N 1
ATOM 804 C CA . ALA A 1 104 ? 2.452 -6.510 -19.320 1.00 79.81 104 ALA A CA 1
ATOM 805 C C . ALA A 1 104 ? 3.176 -5.152 -19.411 1.00 79.81 104 ALA A C 1
ATOM 807 O O . ALA A 1 104 ? 3.716 -4.825 -20.467 1.00 79.81 104 ALA A O 1
ATOM 808 N N . ASP A 1 105 ? 3.255 -4.427 -18.294 1.00 77.06 105 ASP A N 1
ATOM 809 C CA . ASP A 1 105 ? 3.596 -3.003 -18.252 1.00 77.06 105 ASP A CA 1
ATOM 810 C C . ASP A 1 105 ? 4.967 -2.742 -17.587 1.00 77.06 105 ASP A C 1
ATOM 812 O O . ASP A 1 105 ? 5.508 -1.642 -17.701 1.00 77.06 105 ASP A O 1
ATOM 816 N N . ILE A 1 106 ? 5.581 -3.765 -16.962 1.00 79.25 106 ILE A N 1
ATOM 817 C CA . ILE A 1 106 ? 6.832 -3.665 -16.173 1.00 79.25 106 ILE A CA 1
ATOM 818 C C . ILE A 1 106 ? 7.946 -2.905 -16.899 1.00 79.25 106 ILE A C 1
ATOM 820 O O . ILE A 1 106 ? 8.561 -2.012 -16.326 1.00 79.25 106 ILE A O 1
ATOM 824 N N . VAL A 1 107 ? 8.219 -3.261 -18.158 1.00 77.12 107 VAL A N 1
ATOM 825 C CA . VAL A 1 107 ? 9.369 -2.722 -18.911 1.00 77.12 107 VAL A CA 1
ATOM 826 C C . VAL A 1 107 ? 9.217 -1.226 -19.192 1.00 77.12 107 VAL A C 1
ATOM 828 O O . VAL A 1 107 ? 10.214 -0.516 -19.284 1.00 77.12 107 VAL A O 1
ATOM 831 N N . ALA A 1 108 ? 7.981 -0.754 -19.345 1.00 70.75 108 ALA A N 1
ATOM 832 C CA . ALA A 1 108 ? 7.691 0.621 -19.726 1.00 70.75 108 ALA A CA 1
ATOM 833 C C . ALA A 1 108 ? 7.424 1.522 -18.511 1.00 70.75 108 ALA A C 1
ATOM 835 O O . ALA A 1 108 ? 7.801 2.691 -18.533 1.00 70.75 108 ALA A O 1
ATOM 836 N N . HIS A 1 109 ? 6.820 0.974 -17.452 1.00 74.25 109 HIS A N 1
ATOM 837 C CA . HIS A 1 109 ? 6.183 1.775 -16.406 1.00 74.25 109 HIS A CA 1
ATOM 838 C C . HIS A 1 109 ? 6.597 1.404 -14.981 1.00 74.25 109 HIS A C 1
ATOM 840 O O . HIS A 1 109 ? 5.955 1.875 -14.053 1.00 74.25 109 HIS A O 1
ATOM 846 N N . MET A 1 110 ? 7.607 0.552 -14.755 1.00 81.62 110 MET A N 1
ATOM 847 C CA . MET A 1 110 ? 8.055 0.239 -13.391 1.00 81.62 110 MET A CA 1
ATOM 848 C C . MET A 1 110 ? 9.435 0.820 -13.087 1.00 81.62 110 MET A C 1
ATOM 850 O O . MET A 1 110 ? 10.447 0.404 -13.648 1.00 81.62 110 MET A O 1
ATOM 854 N N . SER A 1 111 ? 9.491 1.775 -12.156 1.00 82.81 111 SER A N 1
ATOM 855 C CA . SER A 1 111 ? 10.760 2.252 -11.600 1.00 82.81 111 SER A CA 1
ATOM 856 C C . SER A 1 111 ? 11.395 1.193 -10.693 1.00 82.81 111 SER A C 1
ATOM 858 O O . SER A 1 111 ? 10.716 0.626 -9.842 1.00 82.81 111 SER A O 1
ATOM 860 N N . ASN A 1 112 ? 12.715 1.000 -10.805 1.00 85.38 112 ASN A N 1
ATOM 861 C CA . ASN A 1 112 ? 13.492 0.095 -9.940 1.00 85.38 112 ASN A CA 1
ATOM 862 C C . ASN A 1 112 ? 13.862 0.706 -8.579 1.00 85.38 112 ASN A C 1
ATOM 864 O O . ASN A 1 112 ? 14.408 0.021 -7.718 1.00 85.38 112 ASN A O 1
ATOM 868 N N . ASN A 1 113 ? 13.609 2.005 -8.405 1.00 89.38 113 ASN A N 1
ATOM 869 C CA . ASN A 1 113 ? 13.851 2.733 -7.165 1.00 89.38 113 ASN A CA 1
ATOM 870 C C . ASN A 1 113 ? 12.587 3.482 -6.758 1.00 89.38 113 ASN A C 1
ATOM 872 O O . ASN A 1 113 ? 11.927 4.086 -7.608 1.00 89.38 113 ASN A O 1
ATOM 876 N N . TRP A 1 114 ? 12.275 3.471 -5.471 1.00 90.81 114 TRP A N 1
ATOM 877 C CA . TRP A 1 114 ? 11.139 4.183 -4.888 1.00 90.81 114 TRP A CA 1
ATOM 878 C C . TRP A 1 114 ? 11.407 4.467 -3.417 1.00 90.81 114 TRP A C 1
ATOM 880 O O . TRP A 1 114 ? 12.313 3.904 -2.808 1.00 90.81 114 TRP A O 1
ATOM 890 N N . THR A 1 115 ? 10.611 5.348 -2.837 1.00 93.38 115 THR A N 1
ATOM 891 C CA . THR A 1 115 ? 10.653 5.637 -1.406 1.00 93.38 115 THR A CA 1
ATOM 892 C C . THR A 1 115 ? 9.428 5.021 -0.754 1.00 93.38 115 THR A C 1
ATOM 894 O O . THR A 1 115 ? 8.314 5.203 -1.244 1.00 93.38 115 THR A O 1
ATOM 897 N N . PHE A 1 116 ? 9.623 4.304 0.349 1.00 94.44 116 PHE A N 1
ATOM 898 C CA . PHE A 1 116 ? 8.540 3.878 1.227 1.00 94.44 116 PHE A CA 1
ATOM 899 C C . PHE A 1 116 ? 8.512 4.764 2.470 1.00 94.44 116 PHE A C 1
ATOM 901 O O . PHE A 1 116 ? 9.557 5.060 3.048 1.00 94.44 116 PHE A O 1
ATOM 908 N N . ARG A 1 117 ? 7.321 5.197 2.875 1.00 95.12 117 ARG A N 1
ATOM 909 C CA . ARG A 1 117 ? 7.073 6.079 4.013 1.00 95.12 117 ARG A CA 1
ATOM 910 C C . ARG A 1 117 ? 6.135 5.404 5.002 1.00 95.12 117 ARG A C 1
ATOM 912 O O . ARG A 1 117 ? 5.109 4.858 4.607 1.00 95.12 117 ARG A O 1
ATOM 919 N N . HIS A 1 118 ? 6.450 5.510 6.284 1.00 94.62 118 HIS A N 1
ATOM 920 C CA . HIS A 1 118 ? 5.657 5.007 7.397 1.00 94.62 118 HIS A CA 1
ATOM 921 C C . HIS A 1 118 ? 5.530 6.094 8.460 1.00 94.62 118 HIS A C 1
ATOM 923 O O . HIS A 1 118 ? 6.462 6.374 9.214 1.00 94.62 118 HIS A O 1
ATOM 929 N N . GLY A 1 119 ? 4.379 6.767 8.485 1.00 92.00 119 GLY A N 1
ATOM 930 C CA . GLY A 1 119 ? 4.229 8.011 9.234 1.00 92.00 119 GLY A CA 1
ATOM 931 C C . GLY A 1 119 ? 5.253 9.054 8.773 1.00 92.00 119 GLY A C 1
ATOM 932 O O . GLY A 1 119 ? 5.256 9.457 7.608 1.00 92.00 119 GLY A O 1
ATOM 933 N N . SER A 1 120 ? 6.124 9.488 9.685 1.00 90.38 120 SER A N 1
ATOM 934 C CA . SER A 1 120 ? 7.215 10.433 9.406 1.00 90.38 120 SER A CA 1
ATOM 935 C C . SER A 1 120 ? 8.519 9.769 8.954 1.00 90.38 120 SER A C 1
ATOM 937 O O . SER A 1 120 ? 9.435 10.465 8.525 1.00 90.38 120 SER A O 1
ATOM 939 N N . GLU A 1 121 ? 8.637 8.448 9.085 1.00 92.75 121 GLU A N 1
ATOM 940 C CA . GLU A 1 121 ? 9.845 7.702 8.728 1.00 92.75 121 GLU A CA 1
ATOM 941 C C . GLU A 1 121 ? 9.808 7.341 7.238 1.00 92.75 121 GLU A C 1
ATOM 943 O O . GLU A 1 121 ? 8.741 7.073 6.684 1.00 92.75 121 GLU A O 1
ATOM 948 N N . SER A 1 122 ? 10.961 7.348 6.565 1.00 93.25 122 SER A N 1
ATOM 949 C CA . SER A 1 122 ? 11.053 6.944 5.160 1.00 93.25 122 SER A CA 1
ATOM 950 C C . SER A 1 122 ? 12.332 6.171 4.876 1.00 93.25 122 SER A C 1
ATOM 952 O O . SER A 1 122 ? 13.355 6.381 5.526 1.00 93.25 122 SER A O 1
ATOM 954 N N . ILE A 1 123 ? 12.256 5.264 3.908 1.00 93.12 123 ILE A N 1
ATOM 955 C CA . ILE A 1 123 ? 13.366 4.434 3.456 1.00 93.12 123 ILE A CA 1
ATOM 956 C C . ILE A 1 123 ? 13.384 4.386 1.931 1.00 93.12 123 ILE A C 1
ATOM 958 O O . ILE A 1 123 ? 12.346 4.251 1.276 1.00 93.12 123 ILE A O 1
ATOM 962 N N . GLN A 1 124 ? 14.582 4.509 1.363 1.00 93.06 124 GLN A N 1
ATOM 963 C CA . GLN A 1 124 ? 14.795 4.289 -0.058 1.00 93.06 124 GLN A CA 1
ATOM 964 C C . GLN A 1 124 ? 14.835 2.785 -0.322 1.00 93.06 124 GLN A C 1
ATOM 966 O O . GLN A 1 124 ? 15.628 2.060 0.275 1.00 93.06 124 GLN A O 1
ATOM 971 N N . MET A 1 125 ? 13.987 2.337 -1.234 1.00 91.81 125 MET A N 1
ATOM 972 C CA . MET A 1 125 ? 13.856 0.949 -1.640 1.00 91.81 125 MET A CA 1
ATOM 973 C C . MET A 1 125 ? 14.351 0.783 -3.075 1.00 91.81 125 MET A C 1
ATOM 975 O O . MET A 1 125 ? 14.146 1.653 -3.930 1.00 91.81 125 MET A O 1
ATOM 979 N N . THR A 1 126 ? 14.961 -0.368 -3.338 1.00 90.56 126 THR A N 1
ATOM 980 C CA . THR A 1 126 ? 15.437 -0.748 -4.667 1.00 90.56 126 THR A CA 1
ATOM 981 C C . THR A 1 126 ? 15.099 -2.205 -4.919 1.00 90.56 126 THR A C 1
ATOM 983 O O . THR A 1 126 ? 15.516 -3.075 -4.157 1.00 90.56 126 THR A O 1
ATOM 986 N N . PHE A 1 127 ? 14.374 -2.479 -5.998 1.00 90.06 127 PHE A N 1
ATOM 987 C CA . PHE A 1 127 ? 14.196 -3.830 -6.518 1.00 90.06 127 PHE A CA 1
ATOM 988 C C . PHE A 1 127 ? 13.925 -3.770 -8.027 1.00 90.06 127 PHE A C 1
ATOM 990 O O . PHE A 1 127 ? 13.234 -2.876 -8.514 1.00 90.06 127 PHE A O 1
ATOM 997 N N . THR A 1 128 ? 14.524 -4.693 -8.782 1.00 89.38 128 THR A N 1
ATOM 998 C CA . THR A 1 128 ? 14.445 -4.694 -10.248 1.00 89.38 128 THR A CA 1
ATOM 999 C C . THR A 1 128 ? 13.326 -5.614 -10.700 1.00 89.38 128 THR A C 1
ATOM 1001 O O . THR A 1 128 ? 13.492 -6.828 -10.722 1.00 89.38 128 THR A O 1
ATOM 1004 N N . PHE A 1 129 ? 12.193 -5.034 -11.087 1.00 88.38 129 PHE A N 1
ATOM 1005 C CA . PHE A 1 129 ? 11.083 -5.810 -11.629 1.00 88.38 129 PHE A CA 1
ATOM 1006 C C . PHE A 1 129 ? 11.396 -6.286 -13.046 1.00 88.38 129 PHE A C 1
ATOM 1008 O O . PHE A 1 129 ? 11.922 -5.543 -13.877 1.00 88.38 129 PHE A O 1
ATOM 1015 N N . SER A 1 130 ? 11.020 -7.522 -13.353 1.00 88.88 130 SER A N 1
ATOM 1016 C CA . SER A 1 130 ? 11.120 -8.070 -14.702 1.00 88.88 130 SER A CA 1
ATOM 1017 C C . SER A 1 130 ? 9.922 -8.961 -15.020 1.00 88.88 130 SER A C 1
ATOM 1019 O O . SER A 1 130 ? 9.118 -9.295 -14.156 1.00 88.88 130 SER A O 1
ATOM 1021 N N . ARG A 1 131 ? 9.787 -9.381 -16.283 1.00 87.94 131 ARG A N 1
ATOM 1022 C CA . ARG A 1 131 ? 8.718 -10.319 -16.672 1.00 87.94 131 ARG A CA 1
ATOM 1023 C C . ARG A 1 131 ? 8.842 -11.684 -15.990 1.00 87.94 131 ARG A C 1
ATOM 1025 O O . ARG A 1 131 ? 7.838 -12.376 -15.867 1.00 87.94 131 ARG A O 1
ATOM 1032 N N . VAL A 1 132 ? 10.059 -12.070 -15.605 1.00 89.69 132 VAL A N 1
ATOM 1033 C CA . VAL A 1 132 ? 10.346 -13.341 -14.923 1.00 89.69 132 VAL A CA 1
ATOM 1034 C C . VAL A 1 132 ? 10.341 -13.193 -13.402 1.00 89.69 132 VAL A C 1
ATOM 1036 O O . VAL A 1 132 ? 10.012 -14.145 -12.708 1.00 89.69 132 VAL A O 1
ATOM 1039 N N . GLU A 1 133 ? 10.617 -11.991 -12.898 1.00 89.50 133 GLU A N 1
ATOM 1040 C CA . GLU A 1 133 ? 10.581 -11.631 -11.477 1.00 89.50 133 GLU A CA 1
ATOM 1041 C C . GLU A 1 133 ? 9.657 -10.414 -11.284 1.00 89.50 133 GLU A C 1
ATOM 1043 O O . GLU A 1 133 ? 10.123 -9.278 -11.141 1.00 89.50 133 GLU A O 1
ATOM 1048 N N . PRO A 1 134 ? 8.326 -10.614 -11.359 1.00 86.50 134 PRO A N 1
ATOM 1049 C CA . PRO A 1 134 ? 7.362 -9.521 -11.276 1.00 86.50 134 PRO A CA 1
ATOM 1050 C C . PRO A 1 134 ? 7.036 -9.111 -9.838 1.00 86.50 134 PRO A C 1
ATOM 1052 O O . PRO A 1 134 ? 6.292 -8.154 -9.634 1.00 86.50 134 PRO A O 1
ATOM 1055 N N . GLU A 1 135 ? 7.545 -9.829 -8.841 1.00 89.31 135 GLU A N 1
ATOM 1056 C CA . GLU A 1 135 ? 7.255 -9.617 -7.428 1.00 89.31 135 GLU A CA 1
ATOM 1057 C C . GLU A 1 135 ? 8.534 -9.477 -6.614 1.00 89.31 135 GLU A C 1
ATOM 1059 O O . GLU A 1 135 ? 9.533 -10.134 -6.892 1.00 89.31 135 GLU A O 1
ATOM 1064 N N . THR A 1 136 ? 8.495 -8.618 -5.598 1.00 88.88 136 THR A N 1
ATOM 1065 C CA . THR A 1 136 ? 9.664 -8.305 -4.769 1.00 88.88 136 THR A CA 1
ATOM 1066 C C . THR A 1 136 ? 10.085 -9.445 -3.847 1.00 88.88 136 THR A C 1
ATOM 1068 O O . THR A 1 136 ? 11.180 -9.412 -3.289 1.00 88.88 136 THR A O 1
ATOM 1071 N N . GLY A 1 137 ? 9.183 -10.396 -3.590 1.00 88.81 137 GLY A N 1
ATOM 1072 C CA . GLY A 1 137 ? 9.227 -11.177 -2.358 1.00 88.81 137 GLY A CA 1
ATOM 1073 C C . GLY A 1 137 ? 9.149 -10.273 -1.121 1.00 88.81 137 GLY A C 1
ATOM 1074 O O . GLY A 1 137 ? 8.849 -9.075 -1.212 1.00 88.81 137 GLY A O 1
ATOM 1075 N N . ARG A 1 138 ? 9.384 -10.856 0.054 1.00 90.31 138 ARG A N 1
ATOM 1076 C CA . ARG A 1 138 ? 9.287 -10.149 1.332 1.00 90.31 138 ARG A CA 1
ATOM 1077 C C . ARG A 1 138 ? 10.462 -9.188 1.527 1.00 90.31 138 ARG A C 1
ATOM 1079 O O . ARG A 1 138 ? 11.598 -9.618 1.705 1.00 90.31 138 ARG A O 1
ATOM 1086 N N . LEU A 1 139 ? 10.169 -7.889 1.539 1.00 91.06 139 LEU A N 1
ATOM 1087 C CA . LEU A 1 139 ? 11.117 -6.811 1.819 1.00 91.06 139 LEU A CA 1
ATOM 1088 C C . LEU A 1 139 ? 10.916 -6.282 3.241 1.00 91.06 139 LEU A C 1
ATOM 1090 O O . LEU A 1 139 ? 9.864 -5.726 3.552 1.00 91.06 139 LEU A O 1
ATOM 1094 N N . GLU A 1 140 ? 11.930 -6.423 4.091 1.00 90.69 140 GLU A N 1
ATOM 1095 C CA . GLU A 1 140 ? 11.922 -5.887 5.457 1.00 90.69 140 GLU A CA 1
ATOM 1096 C C . GLU A 1 140 ? 12.072 -4.354 5.453 1.00 90.69 140 GLU A C 1
ATOM 1098 O O . GLU A 1 140 ? 12.871 -3.796 4.700 1.00 90.69 140 GLU A O 1
ATOM 1103 N N . THR A 1 141 ? 11.326 -3.658 6.312 1.00 83.44 141 THR A N 1
ATOM 1104 C CA . THR A 1 141 ? 11.246 -2.179 6.344 1.00 83.44 141 THR A CA 1
ATOM 1105 C C . THR A 1 141 ? 12.263 -1.518 7.279 1.00 83.44 141 THR A C 1
ATOM 1107 O O . THR A 1 141 ? 12.243 -0.305 7.463 1.00 83.44 141 THR A O 1
ATOM 1110 N N . GLY A 1 142 ? 13.183 -2.294 7.859 1.00 73.44 142 GLY A N 1
ATOM 1111 C CA . GLY A 1 142 ? 14.275 -1.769 8.688 1.00 73.44 142 GLY A CA 1
ATOM 1112 C C . GLY A 1 142 ? 13.971 -1.659 10.186 1.00 73.44 142 GLY A C 1
ATOM 1113 O O . GLY A 1 142 ? 14.745 -1.044 10.914 1.00 73.44 142 GLY A O 1
ATOM 1114 N N . GLY A 1 143 ? 12.893 -2.283 10.676 1.00 70.81 143 GLY A N 1
ATOM 1115 C CA . GLY A 1 143 ? 12.677 -2.478 12.117 1.00 70.81 143 GLY A CA 1
ATOM 1116 C C . GLY A 1 143 ? 12.134 -1.261 12.871 1.00 70.81 143 GLY A C 1
ATOM 1117 O O . GLY A 1 143 ? 12.437 -1.088 14.058 1.00 70.81 143 GLY A O 1
ATOM 1118 N N . TRP A 1 144 ? 11.327 -0.427 12.210 1.00 81.25 144 TRP A N 1
ATOM 1119 C CA . TRP A 1 144 ? 10.642 0.691 12.859 1.00 81.25 144 TRP A CA 1
ATOM 1120 C C . TRP A 1 144 ? 9.821 0.230 14.061 1.00 81.25 144 TRP A C 1
ATOM 1122 O O . TRP A 1 144 ? 9.153 -0.804 14.036 1.00 81.25 144 TRP A O 1
ATOM 1132 N N . GLN A 1 145 ? 9.879 1.014 15.137 1.00 80.31 145 GLN A N 1
ATOM 1133 C CA . GLN A 1 145 ? 9.197 0.692 16.393 1.00 80.31 145 GLN A CA 1
ATOM 1134 C C . GLN A 1 145 ? 7.847 1.400 16.525 1.00 80.31 145 GLN A C 1
ATOM 1136 O O . GLN A 1 145 ? 7.001 0.961 17.305 1.00 80.31 145 GLN A O 1
ATOM 1141 N N . SER A 1 146 ? 7.646 2.482 15.769 1.00 89.19 146 SER A N 1
ATOM 1142 C CA . SER A 1 146 ? 6.469 3.338 15.858 1.00 89.19 146 SER A CA 1
ATOM 1143 C C . SER A 1 146 ? 5.260 2.715 15.150 1.00 89.19 146 SER A C 1
ATOM 1145 O O . SER A 1 146 ? 5.400 1.987 14.172 1.00 89.19 146 SER A O 1
ATOM 1147 N N . PHE A 1 147 ? 4.054 2.996 15.649 1.00 92.94 147 PHE A N 1
ATOM 1148 C CA . PHE A 1 147 ? 2.815 2.741 14.913 1.00 92.94 147 PHE A CA 1
ATOM 1149 C C . PHE A 1 147 ? 2.416 4.009 14.146 1.00 92.94 147 PHE A C 1
ATOM 1151 O O . PHE A 1 147 ? 2.402 5.101 14.722 1.00 92.94 147 PHE A O 1
ATOM 1158 N N . ALA A 1 148 ? 2.030 3.875 12.883 1.00 93.81 148 ALA A N 1
ATOM 1159 C CA . ALA A 1 148 ? 1.600 4.960 12.014 1.00 93.81 148 ALA A CA 1
ATOM 1160 C C . ALA A 1 148 ? 0.121 4.847 11.628 1.00 93.81 148 ALA A C 1
ATOM 1162 O O . ALA A 1 148 ? -0.452 3.761 11.531 1.00 93.81 148 ALA A O 1
ATOM 1163 N N . ASP A 1 149 ? -0.484 6.005 11.384 1.00 95.69 149 ASP A N 1
ATOM 1164 C CA . ASP A 1 149 ? -1.834 6.130 10.827 1.00 95.69 149 ASP A CA 1
ATOM 1165 C C . ASP A 1 149 ? -1.851 5.998 9.308 1.00 95.69 149 ASP A C 1
ATOM 1167 O O . ASP A 1 149 ? -2.906 5.806 8.708 1.00 95.69 149 ASP A O 1
ATOM 1171 N N . GLU A 1 150 ? -0.689 6.134 8.677 1.00 95.19 150 GLU A N 1
ATOM 1172 C CA . GLU A 1 150 ? -0.556 6.101 7.235 1.00 95.19 150 GLU A CA 1
ATOM 1173 C C . GLU A 1 150 ? 0.799 5.562 6.795 1.00 95.19 150 GLU A C 1
ATOM 1175 O O . GLU A 1 150 ? 1.827 5.770 7.448 1.00 95.19 150 GLU A O 1
ATOM 1180 N N . VAL A 1 151 ? 0.783 4.904 5.643 1.00 95.12 151 VAL A N 1
ATOM 1181 C CA . VAL A 1 151 ? 1.980 4.526 4.896 1.00 95.12 151 VAL A CA 1
ATOM 1182 C C . VAL A 1 151 ? 1.855 4.987 3.453 1.00 95.12 151 VAL A C 1
ATOM 1184 O O . VAL A 1 151 ? 0.745 5.206 2.965 1.00 95.12 151 VAL A O 1
ATOM 1187 N N . GLY A 1 152 ? 2.973 5.127 2.751 1.00 93.19 152 GLY A N 1
ATOM 1188 C CA . GLY A 1 152 ? 2.937 5.505 1.348 1.00 93.19 152 GLY A CA 1
ATOM 1189 C C . GLY A 1 152 ? 4.173 5.118 0.557 1.00 93.19 152 GLY A C 1
ATOM 1190 O O . GLY A 1 152 ? 5.228 4.833 1.114 1.00 93.19 152 GLY A O 1
ATOM 1191 N N . TRP A 1 153 ? 4.021 5.133 -0.759 1.00 91.94 153 TRP A N 1
ATOM 1192 C CA . TRP A 1 153 ? 5.061 4.873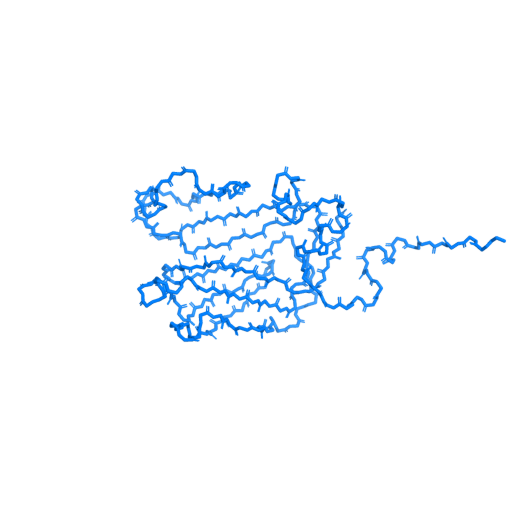 -1.740 1.00 91.94 153 TRP A CA 1
ATOM 1193 C C . TRP A 1 153 ? 5.160 6.064 -2.669 1.00 91.94 153 TRP A C 1
ATOM 1195 O O . TRP A 1 153 ? 4.133 6.563 -3.123 1.00 91.94 153 TRP A O 1
ATOM 1205 N N . THR A 1 154 ? 6.380 6.474 -2.986 1.00 89.75 154 THR A N 1
ATOM 1206 C CA . THR A 1 154 ? 6.650 7.483 -4.008 1.00 89.75 154 THR A CA 1
ATOM 1207 C C . THR A 1 154 ? 7.609 6.908 -5.036 1.00 89.75 154 THR A C 1
ATOM 1209 O O . THR A 1 154 ? 8.725 6.496 -4.713 1.00 89.75 154 THR A O 1
ATOM 1212 N N . PHE A 1 155 ? 7.167 6.899 -6.284 1.00 86.56 155 PHE A N 1
ATOM 1213 C CA . PHE A 1 155 ? 7.915 6.464 -7.448 1.00 86.56 155 PHE A CA 1
ATOM 1214 C C . PHE A 1 155 ? 8.462 7.704 -8.177 1.00 86.56 155 PHE A C 1
ATOM 1216 O O . PHE A 1 155 ? 7.747 8.689 -8.355 1.00 86.56 155 PHE A O 1
ATOM 1223 N N . PRO A 1 156 ? 9.733 7.708 -8.615 1.00 82.44 156 PRO A N 1
ATOM 1224 C CA . PRO A 1 156 ? 10.304 8.817 -9.387 1.00 82.44 156 PRO A CA 1
ATOM 1225 C C . PRO A 1 156 ? 9.640 9.046 -10.753 1.00 82.44 156 PRO A C 1
ATOM 1227 O O . PRO A 1 156 ? 9.824 10.098 -11.359 1.00 82.44 156 PRO A O 1
ATOM 1230 N N . ARG A 1 157 ? 8.935 8.034 -11.264 1.00 77.44 157 ARG A N 1
ATOM 1231 C CA . ARG A 1 157 ? 8.208 8.001 -12.539 1.00 77.44 157 ARG A CA 1
ATOM 1232 C C . ARG A 1 157 ? 6.927 7.185 -12.329 1.00 77.44 157 ARG A C 1
ATOM 1234 O O . ARG A 1 157 ? 6.528 6.968 -11.187 1.00 77.44 157 ARG A O 1
ATOM 1241 N N . ASP A 1 158 ? 6.329 6.712 -13.411 1.00 69.19 158 ASP A N 1
ATOM 1242 C CA . ASP A 1 158 ? 5.180 5.814 -13.391 1.00 69.19 158 ASP A CA 1
ATOM 1243 C C . ASP A 1 158 ? 5.460 4.536 -12.575 1.00 69.19 158 ASP A C 1
ATOM 1245 O O . ASP A 1 158 ? 6.613 4.119 -12.387 1.00 69.19 158 ASP A O 1
ATOM 1249 N N . PHE A 1 159 ? 4.379 3.919 -12.097 1.00 77.19 159 PHE A N 1
ATOM 1250 C CA . PHE A 1 159 ? 4.367 2.580 -11.514 1.00 77.19 159 PHE A CA 1
ATOM 1251 C C . PHE A 1 159 ? 3.233 1.757 -12.138 1.00 77.19 159 PHE A C 1
ATOM 1253 O O . PHE A 1 159 ? 2.210 2.300 -12.551 1.00 77.19 159 PHE A O 1
ATOM 1260 N N . CYS A 1 160 ? 3.374 0.432 -12.156 1.00 77.31 160 CYS A N 1
ATOM 1261 C CA . CYS A 1 160 ? 2.345 -0.485 -12.660 1.00 77.31 160 CYS A CA 1
ATOM 1262 C C . CYS A 1 160 ? 2.082 -1.629 -11.671 1.00 77.31 160 CYS A C 1
ATOM 1264 O O . CYS A 1 160 ? 2.228 -2.802 -11.997 1.00 77.31 160 CYS A O 1
ATOM 1266 N N . LEU A 1 161 ? 1.725 -1.301 -10.429 1.00 81.12 161 LEU A N 1
ATOM 1267 C CA . LEU A 1 161 ? 1.491 -2.300 -9.385 1.00 81.12 161 LEU A CA 1
ATOM 1268 C C . LEU A 1 161 ? 0.140 -3.008 -9.556 1.00 81.12 161 LEU A C 1
ATOM 1270 O O . LEU A 1 161 ? -0.888 -2.375 -9.773 1.00 81.12 161 LEU A O 1
ATOM 1274 N N . GLU A 1 162 ? 0.160 -4.330 -9.415 1.00 78.44 162 GLU A N 1
ATOM 1275 C CA . GLU A 1 162 ? -1.016 -5.203 -9.360 1.00 78.44 162 GLU A CA 1
ATOM 1276 C C . GLU A 1 162 ? -1.421 -5.483 -7.906 1.00 78.44 162 GLU A C 1
ATOM 1278 O O . GLU A 1 162 ? -2.607 -5.537 -7.587 1.00 78.44 162 GLU A O 1
ATOM 1283 N N . HIS A 1 163 ? -0.440 -5.649 -7.013 1.00 80.12 163 HIS A N 1
ATOM 1284 C CA . HIS A 1 163 ? -0.684 -6.069 -5.635 1.00 80.12 163 HIS A CA 1
ATOM 1285 C C . HIS A 1 163 ? 0.347 -5.491 -4.659 1.00 80.12 163 HIS A C 1
ATOM 1287 O O . HIS A 1 163 ? 1.524 -5.350 -4.997 1.00 80.12 163 HIS A O 1
ATOM 1293 N N . ILE A 1 164 ? -0.110 -5.193 -3.437 1.00 87.94 164 ILE A N 1
ATOM 1294 C CA . ILE A 1 164 ? 0.70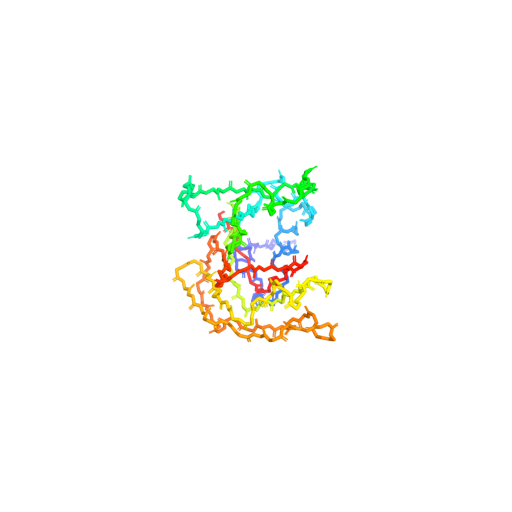8 -4.823 -2.279 1.00 87.94 164 ILE A CA 1
ATOM 1295 C C . ILE A 1 164 ? 0.221 -5.630 -1.070 1.00 87.94 164 ILE A C 1
ATOM 1297 O O . ILE A 1 164 ? -0.951 -5.536 -0.699 1.00 87.94 164 ILE A O 1
ATOM 1301 N N . VAL A 1 165 ? 1.127 -6.359 -0.421 1.00 88.00 165 VAL A N 1
ATOM 1302 C CA . VAL A 1 165 ? 0.908 -6.986 0.889 1.00 88.00 165 VAL A CA 1
ATOM 1303 C C . VAL A 1 165 ? 1.734 -6.248 1.929 1.00 88.00 165 VAL A C 1
ATOM 1305 O O . VAL A 1 165 ? 2.914 -5.974 1.714 1.00 88.00 165 VAL A O 1
ATOM 1308 N N . LEU A 1 166 ? 1.120 -5.940 3.069 1.00 92.31 166 LEU A N 1
ATOM 1309 C CA . LEU A 1 166 ? 1.795 -5.339 4.212 1.00 92.31 166 LEU A CA 1
ATOM 1310 C C . LEU A 1 166 ? 1.820 -6.333 5.363 1.00 92.31 166 LEU A C 1
ATOM 1312 O O . LEU A 1 166 ? 0.767 -6.809 5.782 1.00 92.31 166 LEU A O 1
ATOM 1316 N N . TYR A 1 167 ? 3.005 -6.593 5.899 1.00 91.88 167 TYR A N 1
ATOM 1317 C CA . TYR A 1 167 ? 3.203 -7.440 7.064 1.00 91.88 167 TYR A CA 1
ATOM 1318 C C . TYR A 1 167 ? 3.586 -6.600 8.272 1.00 91.88 167 TYR A C 1
ATOM 1320 O O . TYR A 1 167 ? 4.366 -5.650 8.168 1.00 91.88 167 TYR A O 1
ATOM 1328 N N . GLY A 1 168 ? 3.060 -6.961 9.433 1.00 91.94 168 GLY A N 1
ATOM 1329 C CA . GLY A 1 168 ? 3.433 -6.318 10.678 1.00 91.94 168 GLY A CA 1
ATOM 1330 C C . GLY A 1 168 ? 2.366 -6.446 11.745 1.00 91.94 168 GLY A C 1
ATOM 1331 O O . GLY A 1 168 ? 1.730 -7.491 11.894 1.00 91.94 168 GLY A O 1
ATOM 1332 N N . ARG A 1 169 ? 2.197 -5.369 12.515 1.00 90.75 169 ARG A N 1
ATOM 1333 C CA . ARG A 1 169 ? 1.303 -5.321 13.676 1.00 90.75 169 ARG A CA 1
ATOM 1334 C C . ARG A 1 169 ? 0.236 -4.256 13.516 1.00 90.75 169 ARG A C 1
ATOM 1336 O O . ARG A 1 169 ? 0.448 -3.235 12.865 1.00 90.75 169 ARG A O 1
ATOM 1343 N N . VAL A 1 170 ? -0.898 -4.492 14.163 1.00 90.69 170 VAL A N 1
ATOM 1344 C CA . VAL A 1 170 ? -2.080 -3.630 14.117 1.00 90.69 170 VAL A CA 1
ATOM 1345 C C . VAL A 1 170 ? -2.534 -3.347 15.542 1.00 90.69 170 VAL A C 1
ATOM 1347 O O . VAL A 1 170 ? -2.608 -4.263 16.357 1.00 90.69 170 VAL A O 1
ATOM 1350 N N . MET A 1 171 ? -2.851 -2.088 15.817 1.00 87.56 171 MET A N 1
ATOM 1351 C CA . MET A 1 171 ? -3.389 -1.598 17.083 1.00 87.56 171 MET A CA 1
ATOM 1352 C C . MET A 1 171 ? -4.662 -0.799 16.792 1.00 87.56 171 MET A C 1
ATOM 1354 O O . MET A 1 171 ? -4.691 -0.009 15.848 1.00 87.56 171 MET A O 1
ATOM 1358 N N . ALA A 1 172 ? -5.723 -1.003 17.570 1.00 86.88 172 ALA A N 1
ATOM 1359 C CA . ALA A 1 172 ? -6.935 -0.190 17.458 1.00 86.88 172 ALA A CA 1
ATOM 1360 C C . ALA A 1 172 ? -6.669 1.262 17.894 1.00 86.88 172 ALA A C 1
ATOM 1362 O O . ALA A 1 172 ? -5.783 1.515 18.712 1.00 86.88 172 ALA A O 1
ATOM 1363 N N . LYS A 1 173 ? -7.418 2.204 17.320 1.00 84.38 173 LYS A N 1
ATOM 1364 C CA . LYS A 1 173 ? -7.431 3.604 17.760 1.00 84.38 173 LYS A CA 1
ATOM 1365 C C . LYS A 1 173 ? -8.379 3.827 18.928 1.00 84.38 173 LYS A C 1
ATOM 1367 O O . LYS A 1 173 ? -9.408 3.119 18.982 1.00 84.38 173 LYS A O 1
#

Radius of gyration: 17.6 Å; chains: 1; bounding box: 32×43×57 Å

Foldseek 3Di:
DDDDPPPVCCQFFPDVDDKDFPLVVLCVNVVHPSLCCCVVQQKWKWFFACDDDDDNTDTDTADSVGDPDDDPCVVPVFAGFKIKMFGRFKWWDFFKKKWFFDLVCLVPFADQWKWKDFAPDIDIHGDRAHSVRRMDPIGGPPDDPDTGRMMMMGHPGGGGTPDMTTIGDMGGD

Organism: NCBI:txid327968

Sequence (173 aa):
MLVKYYGLETFMYGDVGQSGNIFERIAELSGVNQSKLQTAEAVRIILSSTGGVPAPNHEEVLGPTGFHERSLENSYGAHPNTITIKFLKHRVRVEAMEMRAKVADIVAHMSNNWTFRHGSESIQMTFTFSRVEPETGRLETGGWQSFADEVGWTFPRDFCLEHIVLYGRVMAK